Protein AF-A0A484A6K9-F1 (afdb_monomer_lite)

Secondary structure (DSSP, 8-state):
----SHHHHHHHHHTTSS-HHHHHHHHHHHHHTT-HHHHHHHHHHHHHHHHHHHHTT--

Foldseek 3Di:
DPDDALVVLLVCPVVVVDDLVVLVVQLVVCVVVVVVVSNVSSVVSSVVNVVVVVVVVVD

Sequence (59 aa):
MKYFTVEQVVEALKTGAARRHQIYDNFAQARYRGFTERAALFKTALDIFDQWKKENKES

pLDDT: mean 93.21, std 10.23, range [44.59, 98.31]

Structure (mmCIF, N/CA/C/O backbone):
data_AF-A0A484A6K9-F1
#
_entry.id   AF-A0A484A6K9-F1
#
loop_
_atom_site.group_PDB
_atom_site.id
_atom_site.type_symbol
_atom_site.label_atom_id
_atom_site.label_alt_id
_atom_site.label_comp_id
_atom_site.label_asym_id
_atom_site.label_entity_id
_atom_site.label_seq_id
_atom_site.pdbx_PDB_ins_code
_atom_site.Cartn_x
_atom_site.Cartn_y
_atom_site.Cartn_z
_atom_site.occupancy
_atom_site.B_iso_or_equiv
_atom_site.auth_seq_id
_atom_site.auth_comp_id
_atom_site.auth_asym_id
_atom_site.auth_atom_id
_atom_site.pdbx_PDB_model_num
ATOM 1 N N . MET A 1 1 ? 0.976 -12.536 -8.272 1.00 56.09 1 MET A N 1
ATOM 2 C CA . MET A 1 1 ? 0.677 -11.215 -7.668 1.00 56.09 1 MET A CA 1
ATOM 3 C C . MET A 1 1 ? -0.822 -10.979 -7.779 1.00 56.09 1 MET A C 1
ATOM 5 O O . MET A 1 1 ? -1.300 -10.936 -8.898 1.00 56.09 1 MET A O 1
ATOM 9 N N . LYS A 1 2 ? -1.562 -10.930 -6.658 1.00 77.62 2 LYS A N 1
ATOM 10 C CA . LYS A 1 2 ? -3.045 -10.943 -6.656 1.00 77.62 2 LYS A CA 1
ATOM 11 C C . LYS A 1 2 ? -3.718 -9.568 -6.779 1.00 77.62 2 LYS A C 1
ATOM 13 O O 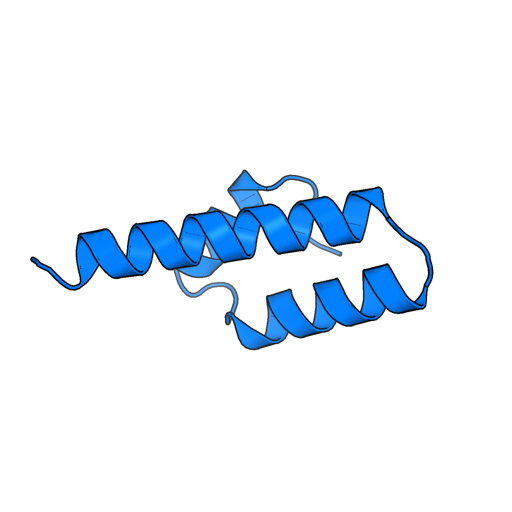. LYS A 1 2 ? -4.925 -9.512 -6.949 1.00 77.62 2 LYS A O 1
ATOM 18 N N . TYR A 1 3 ? -2.954 -8.484 -6.690 1.00 84.62 3 TYR A N 1
ATOM 19 C CA . TYR A 1 3 ? -3.491 -7.125 -6.758 1.00 84.62 3 TYR A CA 1
ATOM 20 C C . TYR A 1 3 ? -3.184 -6.516 -8.118 1.00 84.62 3 TYR A C 1
ATOM 22 O O . TYR A 1 3 ? -2.046 -6.595 -8.558 1.00 84.62 3 TYR A O 1
ATOM 30 N N . PHE A 1 4 ? -4.149 -5.923 -8.796 1.00 88.75 4 PHE A N 1
ATOM 31 C CA . PHE A 1 4 ? -3.962 -5.253 -10.085 1.00 88.75 4 PHE A CA 1
ATOM 32 C C . PHE A 1 4 ? -4.399 -3.793 -10.036 1.00 88.75 4 PHE A C 1
ATOM 34 O O . PHE A 1 4 ? -3.961 -3.014 -10.873 1.00 88.75 4 PHE A O 1
ATOM 41 N N . THR A 1 5 ? -5.175 -3.413 -9.018 1.00 96.62 5 THR A N 1
ATOM 42 C CA . THR A 1 5 ? -5.644 -2.042 -8.809 1.00 96.62 5 THR A CA 1
ATOM 43 C C . THR A 1 5 ? -5.403 -1.582 -7.371 1.00 96.62 5 THR A C 1
ATOM 45 O O . THR A 1 5 ? -5.111 -2.390 -6.482 1.00 96.62 5 THR A O 1
ATOM 48 N N . VAL A 1 6 ? -5.515 -0.273 -7.145 1.00 97.62 6 VAL A N 1
ATOM 49 C CA . VAL A 1 6 ? -5.400 0.348 -5.818 1.00 97.62 6 VAL A CA 1
ATOM 50 C C . VAL A 1 6 ? -6.523 -0.141 -4.899 1.00 97.62 6 VAL A C 1
ATOM 52 O O . VAL A 1 6 ? -6.265 -0.509 -3.754 1.00 97.62 6 VAL A O 1
ATOM 55 N N . GLU A 1 7 ? -7.749 -0.224 -5.413 1.00 97.12 7 GLU A N 1
ATOM 56 C CA . GLU A 1 7 ? -8.961 -0.585 -4.667 1.00 97.12 7 GLU A CA 1
ATOM 57 C C . GLU A 1 7 ? -8.853 -1.992 -4.084 1.00 97.12 7 GLU A C 1
ATOM 59 O O . GLU A 1 7 ? -9.184 -2.205 -2.922 1.00 97.12 7 GLU A O 1
ATOM 64 N N . GLN A 1 8 ? -8.312 -2.944 -4.849 1.00 97.00 8 GLN A N 1
ATOM 65 C CA . GLN A 1 8 ? -8.108 -4.311 -4.367 1.00 97.00 8 GLN A CA 1
ATOM 66 C C . GLN A 1 8 ? -7.129 -4.369 -3.190 1.00 97.00 8 GLN A C 1
ATOM 68 O O . GLN A 1 8 ? -7.316 -5.161 -2.268 1.00 97.00 8 GLN A O 1
ATOM 73 N N . VAL A 1 9 ? -6.079 -3.541 -3.212 1.00 97.50 9 VAL A N 1
ATOM 74 C CA . VAL A 1 9 ? -5.117 -3.463 -2.105 1.00 97.50 9 VAL A CA 1
ATOM 75 C C . VAL A 1 9 ? -5.765 -2.811 -0.885 1.00 97.50 9 VAL A C 1
ATOM 77 O O . VAL A 1 9 ? -5.607 -3.315 0.224 1.00 97.50 9 VAL A O 1
ATOM 80 N N . VAL A 1 10 ? -6.505 -1.718 -1.081 1.00 97.62 10 VAL A N 1
ATOM 81 C CA . VAL A 1 10 ? -7.212 -1.016 0.000 1.00 97.62 10 VAL A CA 1
ATOM 82 C C . VAL A 1 10 ? -8.237 -1.935 0.664 1.00 97.62 10 VAL A C 1
ATOM 84 O O . VAL A 1 10 ? -8.257 -2.032 1.888 1.00 97.62 10 VAL A O 1
ATOM 87 N N . GLU A 1 11 ? -9.039 -2.654 -0.118 1.00 96.81 11 GLU A N 1
ATOM 88 C CA . GLU A 1 11 ? -10.045 -3.578 0.406 1.00 96.81 11 GLU A CA 1
ATOM 89 C C . GLU A 1 11 ? -9.404 -4.749 1.157 1.00 96.81 11 GLU A C 1
ATOM 91 O O . GLU A 1 11 ? -9.837 -5.110 2.252 1.00 96.81 11 GLU A O 1
ATOM 96 N N . ALA A 1 12 ? -8.303 -5.297 0.635 1.00 96.50 12 ALA A N 1
ATOM 97 C CA . ALA A 1 12 ? -7.560 -6.342 1.331 1.00 96.50 12 ALA A CA 1
ATOM 98 C C . ALA A 1 12 ? -6.979 -5.858 2.672 1.00 96.50 12 ALA A C 1
ATOM 100 O O . ALA A 1 12 ? -6.911 -6.630 3.627 1.00 96.50 12 ALA A O 1
ATOM 101 N N . LEU A 1 13 ? -6.574 -4.587 2.762 1.00 96.00 13 LEU A N 1
ATOM 102 C CA . LEU A 1 13 ? -6.108 -3.980 4.010 1.00 96.00 13 LEU A CA 1
ATOM 103 C C . LEU A 1 13 ? -7.258 -3.740 4.999 1.00 96.00 13 LEU A C 1
ATOM 105 O O . LEU A 1 13 ? -7.099 -4.027 6.184 1.00 96.00 13 LEU A O 1
ATOM 109 N N . LYS A 1 14 ? -8.414 -3.255 4.528 1.00 95.31 14 LYS A N 1
ATOM 110 C CA . LYS A 1 14 ? -9.609 -3.013 5.359 1.00 95.31 14 LYS A CA 1
ATOM 111 C C . LYS A 1 14 ? -10.190 -4.303 5.937 1.00 95.31 14 LYS A C 1
ATOM 113 O O . LYS A 1 14 ? -10.523 -4.347 7.116 1.00 95.31 14 LYS A O 1
ATOM 118 N N . THR A 1 15 ? -10.259 -5.359 5.130 1.00 95.44 15 THR A N 1
ATOM 119 C CA . THR A 1 15 ? -10.792 -6.677 5.528 1.00 95.44 15 THR A CA 1
ATOM 120 C C . THR A 1 15 ? -9.794 -7.532 6.310 1.00 95.44 15 THR A C 1
ATOM 122 O O . THR A 1 15 ? -10.148 -8.595 6.813 1.00 95.44 15 THR A O 1
ATOM 125 N N . GLY A 1 16 ? -8.529 -7.107 6.402 1.00 94.00 16 GLY A N 1
ATOM 126 C CA . GLY A 1 16 ? -7.461 -7.885 7.030 1.00 94.00 16 GLY A CA 1
ATOM 127 C C . GLY A 1 16 ? -6.959 -9.069 6.191 1.00 94.00 16 GLY A C 1
ATOM 128 O O . GLY A 1 16 ? -6.117 -9.831 6.667 1.00 94.00 16 GLY A O 1
ATOM 129 N N . ALA A 1 17 ? -7.413 -9.210 4.939 1.00 95.31 17 ALA A N 1
ATOM 130 C CA . ALA A 1 17 ? -6.913 -10.209 3.992 1.00 95.31 17 ALA A CA 1
ATOM 131 C C . ALA A 1 17 ? -5.431 -9.992 3.619 1.00 95.31 17 ALA A C 1
ATOM 133 O O . ALA A 1 17 ? -4.741 -10.931 3.215 1.00 95.31 17 ALA A O 1
ATOM 134 N N . ALA A 1 18 ? -4.925 -8.767 3.780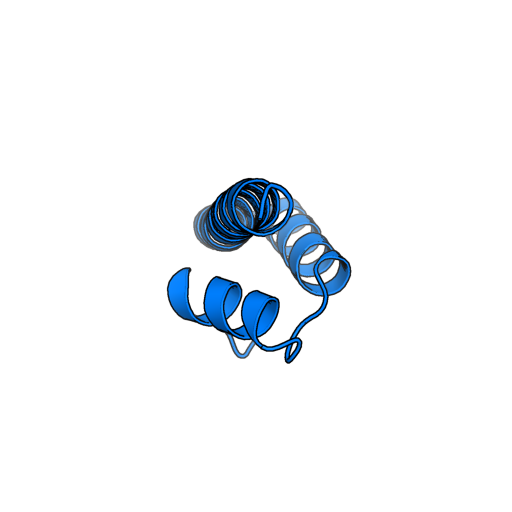 1.00 95.38 18 ALA A N 1
ATOM 135 C CA . ALA A 1 18 ? -3.509 -8.434 3.713 1.00 95.38 18 ALA A CA 1
ATOM 136 C C . ALA A 1 18 ? -3.087 -7.561 4.894 1.00 95.38 18 ALA A C 1
ATOM 138 O O . ALA A 1 18 ? -3.817 -6.680 5.344 1.00 95.38 18 ALA A O 1
ATOM 139 N N . ARG A 1 19 ? -1.854 -7.759 5.366 1.00 95.19 19 ARG A N 1
ATOM 140 C CA . ARG A 1 19 ? -1.245 -6.897 6.383 1.00 95.19 19 ARG A CA 1
ATOM 141 C C . ARG A 1 19 ? -0.489 -5.745 5.724 1.00 95.19 19 ARG A C 1
ATOM 143 O O . ARG A 1 19 ? 0.164 -5.925 4.698 1.00 95.19 19 ARG A O 1
ATOM 150 N N . ARG A 1 20 ? -0.481 -4.576 6.377 1.00 96.56 20 ARG A N 1
ATOM 151 C CA . ARG A 1 20 ? 0.228 -3.372 5.900 1.00 96.56 20 ARG A CA 1
ATOM 152 C C . ARG A 1 20 ? 1.695 -3.637 5.539 1.00 96.56 20 ARG A C 1
ATOM 154 O O . ARG A 1 20 ? 2.133 -3.198 4.481 1.00 96.56 20 ARG A O 1
ATOM 161 N N . HIS A 1 21 ? 2.431 -4.380 6.373 1.00 96.12 21 HIS A N 1
ATOM 162 C CA . HIS A 1 21 ? 3.842 -4.690 6.103 1.00 96.12 21 HIS A CA 1
ATOM 163 C C . HIS A 1 21 ? 4.021 -5.506 4.817 1.00 96.12 21 HIS A C 1
ATOM 165 O O . HIS A 1 21 ? 4.912 -5.206 4.041 1.00 96.12 21 HIS A O 1
ATOM 171 N N . GLN A 1 22 ? 3.115 -6.444 4.516 1.00 95.69 22 GLN A N 1
ATOM 172 C CA . GLN A 1 22 ? 3.182 -7.237 3.284 1.00 95.69 22 GLN A CA 1
ATOM 173 C C . GLN A 1 22 ? 3.003 -6.354 2.042 1.00 95.69 22 GLN A C 1
ATOM 175 O O . GLN A 1 22 ? 3.647 -6.568 1.017 1.00 95.69 22 GLN A O 1
ATOM 180 N N . ILE A 1 23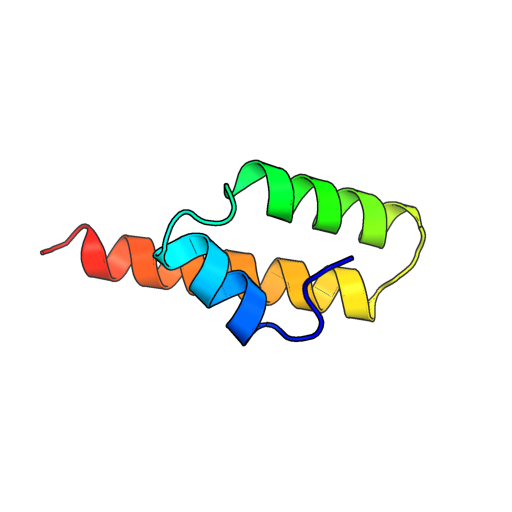 ? 2.125 -5.349 2.109 1.00 97.06 23 ILE A N 1
ATOM 181 C CA . ILE A 1 23 ? 1.949 -4.381 1.018 1.00 97.06 23 ILE A CA 1
ATOM 182 C C . ILE A 1 23 ? 3.171 -3.462 0.901 1.00 97.06 23 ILE A C 1
ATOM 184 O O . ILE A 1 23 ? 3.616 -3.185 -0.212 1.00 97.06 23 ILE A O 1
ATOM 188 N N . TYR A 1 24 ? 3.756 -3.049 2.026 1.00 97.00 24 TYR A N 1
ATOM 189 C CA . TYR A 1 24 ? 4.986 -2.258 2.037 1.00 97.00 24 TYR A CA 1
ATOM 190 C C . TYR A 1 24 ? 6.189 -3.022 1.461 1.00 97.00 24 TYR A C 1
ATOM 192 O O . TYR A 1 24 ? 6.938 -2.467 0.660 1.00 97.00 24 TYR A O 1
ATOM 200 N N . ASP A 1 25 ? 6.337 -4.309 1.775 1.00 96.94 25 ASP A N 1
ATOM 201 C CA . ASP A 1 25 ? 7.390 -5.154 1.206 1.00 96.94 25 ASP A CA 1
ATOM 202 C C . ASP A 1 25 ? 7.228 -5.277 -0.315 1.00 96.94 25 ASP A C 1
ATOM 204 O O . ASP A 1 25 ? 8.192 -5.133 -1.067 1.00 96.94 25 ASP A O 1
ATOM 208 N N . ASN A 1 26 ? 5.992 -5.456 -0.794 1.00 95.44 26 ASN A N 1
ATOM 209 C CA . ASN A 1 26 ? 5.695 -5.466 -2.228 1.00 95.44 26 ASN A CA 1
ATOM 210 C C . ASN A 1 26 ? 6.009 -4.119 -2.901 1.00 95.44 26 ASN A C 1
ATOM 212 O O . ASN A 1 26 ? 6.528 -4.101 -4.019 1.00 95.44 26 ASN A O 1
ATOM 216 N N . PHE A 1 27 ? 5.728 -3.000 -2.229 1.00 97.00 27 PHE A N 1
ATOM 217 C CA . PHE A 1 27 ? 6.124 -1.665 -2.677 1.00 97.00 27 PHE A CA 1
ATOM 218 C C . PHE A 1 27 ? 7.648 -1.538 -2.802 1.00 97.00 27 PHE A C 1
ATOM 220 O O . PHE A 1 27 ? 8.146 -1.140 -3.857 1.00 97.00 27 PHE A O 1
ATOM 227 N N . ALA A 1 28 ? 8.392 -1.913 -1.758 1.00 97.62 28 ALA A N 1
ATOM 228 C CA . ALA A 1 28 ? 9.849 -1.831 -1.736 1.00 97.62 28 ALA A CA 1
ATOM 229 C C . ALA A 1 28 ? 10.481 -2.698 -2.836 1.00 97.62 28 ALA A C 1
ATOM 231 O O . ALA A 1 28 ? 11.368 -2.237 -3.554 1.00 97.62 28 ALA A O 1
ATOM 232 N N . GLN A 1 29 ? 9.967 -3.915 -3.032 1.00 97.25 29 GLN A N 1
ATOM 233 C CA . GLN A 1 29 ? 10.406 -4.817 -4.096 1.00 97.25 29 GLN A CA 1
ATOM 234 C C . GLN A 1 29 ? 10.096 -4.267 -5.493 1.00 97.25 29 GLN A C 1
ATOM 236 O O . GLN A 1 29 ? 10.955 -4.314 -6.372 1.00 97.25 29 GLN A O 1
ATOM 241 N N . ALA A 1 30 ? 8.899 -3.710 -5.711 1.00 96.00 30 ALA A N 1
ATOM 242 C CA . ALA A 1 30 ? 8.543 -3.086 -6.985 1.00 96.00 30 ALA A CA 1
ATOM 243 C C . ALA A 1 30 ? 9.464 -1.900 -7.305 1.00 96.00 30 ALA A C 1
ATOM 245 O O . ALA A 1 30 ? 9.970 -1.800 -8.421 1.00 96.00 30 ALA A O 1
ATOM 246 N N . ARG A 1 31 ? 9.746 -1.054 -6.307 1.00 97.06 31 ARG A N 1
ATOM 247 C CA . ARG A 1 31 ? 10.671 0.076 -6.439 1.00 97.06 31 ARG A CA 1
ATOM 248 C C . ARG A 1 31 ? 12.095 -0.388 -6.748 1.00 97.06 31 ARG A C 1
ATOM 250 O O . ARG A 1 31 ? 12.705 0.144 -7.667 1.00 97.06 31 ARG A O 1
ATOM 257 N N . TYR A 1 32 ? 12.602 -1.384 -6.019 1.00 97.38 32 TYR A N 1
ATOM 258 C CA . TYR A 1 32 ? 13.942 -1.942 -6.229 1.00 97.38 32 TYR A CA 1
ATOM 259 C C . TYR A 1 32 ? 14.117 -2.521 -7.640 1.00 97.38 32 TYR A C 1
ATOM 261 O O . TYR A 1 32 ? 15.162 -2.353 -8.257 1.00 97.38 32 TYR A O 1
ATOM 269 N N . ARG A 1 33 ? 13.069 -3.153 -8.179 1.00 96.56 33 ARG A N 1
ATOM 270 C CA . ARG A 1 33 ? 13.066 -3.740 -9.528 1.00 96.56 33 ARG A CA 1
ATOM 271 C C . ARG A 1 33 ? 12.758 -2.742 -10.651 1.00 96.56 33 ARG A C 1
ATOM 273 O O . ARG A 1 33 ? 12.699 -3.150 -11.804 1.00 96.56 33 ARG A O 1
ATOM 280 N N . GLY A 1 34 ? 12.528 -1.465 -10.337 1.00 97.19 34 GLY A N 1
ATOM 281 C CA . GLY A 1 34 ? 12.206 -0.437 -11.333 1.00 97.19 34 GLY A CA 1
ATOM 282 C C . GLY A 1 34 ? 10.768 -0.477 -11.864 1.00 97.19 34 GLY A C 1
ATOM 283 O O . GLY A 1 34 ? 10.460 0.207 -12.835 1.00 97.19 34 GLY A O 1
ATOM 284 N N . PHE A 1 35 ? 9.859 -1.225 -11.232 1.00 96.31 35 PHE A N 1
ATOM 285 C CA . PHE A 1 35 ? 8.438 -1.238 -11.590 1.00 96.31 35 PHE A CA 1
ATOM 286 C C . PHE A 1 35 ? 7.729 -0.016 -10.992 1.00 96.31 35 PHE A C 1
ATOM 288 O O . PHE A 1 35 ? 7.035 -0.111 -9.977 1.00 96.31 35 PHE A O 1
ATOM 295 N N . THR A 1 36 ? 7.932 1.147 -11.608 1.00 95.69 36 THR A N 1
ATOM 296 C CA . THR A 1 36 ? 7.487 2.459 -11.109 1.00 95.69 36 THR A CA 1
ATOM 297 C C . THR A 1 36 ? 5.973 2.549 -10.930 1.00 95.69 36 THR A C 1
ATOM 299 O O . THR A 1 36 ? 5.516 2.897 -9.843 1.00 95.69 36 THR A O 1
ATOM 302 N N . GLU A 1 37 ? 5.189 2.155 -11.935 1.00 95.81 37 GLU A N 1
ATOM 303 C CA . GLU A 1 37 ? 3.717 2.139 -11.864 1.00 95.81 37 GLU A CA 1
ATOM 304 C C . GLU A 1 37 ? 3.217 1.218 -10.750 1.00 95.81 37 GLU A C 1
ATOM 306 O O . GLU A 1 37 ? 2.289 1.532 -10.004 1.00 95.81 37 GLU A O 1
ATOM 311 N N . ARG A 1 38 ? 3.889 0.077 -10.585 1.00 94.94 38 ARG A N 1
ATOM 312 C CA . ARG A 1 38 ? 3.529 -0.902 -9.567 1.00 94.94 38 ARG A CA 1
ATOM 313 C C . ARG A 1 38 ? 3.839 -0.407 -8.159 1.00 94.94 38 ARG A C 1
ATOM 315 O O . ARG A 1 38 ? 3.054 -0.635 -7.241 1.00 94.94 38 ARG A O 1
ATOM 322 N N . ALA A 1 39 ? 4.972 0.265 -7.989 1.00 97.25 39 ALA A N 1
ATOM 323 C CA . ALA A 1 39 ? 5.318 0.922 -6.741 1.00 97.25 39 ALA A CA 1
ATOM 324 C C . ALA A 1 39 ? 4.321 2.052 -6.426 1.00 97.25 39 ALA A C 1
ATOM 326 O O . ALA A 1 39 ? 3.845 2.136 -5.295 1.00 97.25 39 ALA A O 1
ATOM 327 N N . ALA A 1 40 ? 3.942 2.861 -7.420 1.00 97.69 40 ALA A N 1
ATOM 328 C CA . ALA A 1 40 ? 2.938 3.909 -7.256 1.00 97.69 40 ALA A CA 1
ATOM 329 C C . ALA A 1 40 ? 1.592 3.335 -6.787 1.00 97.69 40 ALA A C 1
ATOM 331 O O . ALA A 1 40 ? 1.055 3.808 -5.790 1.00 97.69 40 ALA A O 1
ATOM 332 N N . LEU A 1 41 ? 1.118 2.245 -7.402 1.00 97.94 41 LEU A N 1
ATOM 333 C CA . LEU A 1 41 ? -0.110 1.552 -6.996 1.00 97.94 41 LEU A CA 1
ATOM 334 C C . LEU A 1 41 ? -0.099 1.185 -5.507 1.00 97.94 41 LEU A C 1
ATOM 336 O O . LEU A 1 41 ? -1.036 1.504 -4.773 1.00 97.94 41 LEU A O 1
ATOM 340 N N . PHE A 1 42 ? 0.965 0.526 -5.039 1.00 97.75 42 PHE A N 1
ATOM 341 C CA . PHE A 1 42 ? 1.055 0.131 -3.633 1.00 97.75 42 PHE A CA 1
ATOM 342 C C . PHE A 1 42 ? 1.182 1.336 -2.699 1.00 97.75 42 PHE A C 1
ATOM 344 O O . PHE A 1 42 ? 0.589 1.330 -1.622 1.00 97.75 42 PHE A O 1
ATOM 351 N N . LYS A 1 43 ? 1.919 2.374 -3.106 1.00 98.12 43 LYS A N 1
ATOM 352 C CA . LYS A 1 43 ? 2.074 3.600 -2.322 1.00 98.12 43 LYS A CA 1
ATOM 353 C C . LYS A 1 43 ? 0.734 4.316 -2.142 1.00 98.12 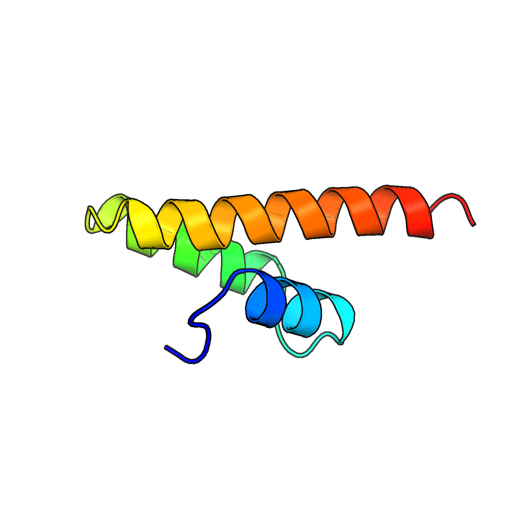43 LYS A C 1
ATOM 355 O O . LYS A 1 43 ? 0.355 4.587 -1.007 1.00 98.12 43 LYS A O 1
ATOM 360 N N . THR A 1 44 ? -0.014 4.519 -3.225 1.00 98.31 44 THR A N 1
ATOM 361 C CA . THR A 1 44 ? -1.347 5.132 -3.189 1.00 98.31 44 THR A CA 1
ATOM 362 C C . THR A 1 44 ? -2.302 4.340 -2.298 1.00 98.31 44 THR A C 1
ATOM 364 O O . THR A 1 44 ? -2.985 4.923 -1.461 1.00 98.31 44 THR A O 1
ATOM 367 N N . ALA A 1 45 ? -2.313 3.008 -2.401 1.00 98.06 45 ALA A N 1
ATOM 368 C CA . ALA A 1 45 ? -3.161 2.176 -1.551 1.00 98.06 45 ALA A CA 1
ATOM 369 C C . ALA A 1 45 ? -2.802 2.274 -0.057 1.00 98.06 45 ALA A C 1
ATOM 371 O O . ALA A 1 45 ? -3.692 2.328 0.793 1.00 98.06 45 ALA A O 1
ATOM 372 N N . LEU A 1 46 ? -1.506 2.317 0.271 1.00 98.12 46 LEU A N 1
ATOM 373 C CA . LEU A 1 46 ? -1.031 2.496 1.646 1.00 98.12 46 LEU A CA 1
ATOM 374 C C . LEU A 1 46 ? -1.437 3.856 2.223 1.00 98.12 46 LEU A C 1
ATOM 376 O O . LEU A 1 46 ? -1.771 3.906 3.407 1.00 98.12 46 LEU A O 1
ATOM 380 N N . ASP A 1 47 ? -1.397 4.916 1.413 1.00 98.12 47 ASP A N 1
ATOM 381 C CA . ASP A 1 47 ? -1.757 6.276 1.825 1.00 98.12 47 ASP A CA 1
ATOM 382 C C . ASP A 1 47 ? -3.280 6.405 2.035 1.00 98.12 47 ASP A C 1
ATOM 384 O O . ASP A 1 47 ? -3.716 6.929 3.060 1.00 98.12 47 ASP A O 1
ATOM 388 N N . ILE A 1 48 ? -4.098 5.827 1.141 1.00 98.00 48 ILE A N 1
ATOM 389 C CA . ILE A 1 48 ? -5.564 5.749 1.308 1.00 98.00 48 ILE A CA 1
ATOM 390 C C . ILE A 1 48 ? -5.927 4.981 2.582 1.00 98.00 48 ILE A C 1
ATOM 392 O O . ILE A 1 48 ? -6.781 5.413 3.356 1.00 98.00 48 ILE A O 1
ATOM 396 N N . PHE A 1 49 ? -5.283 3.836 2.819 1.00 96.75 49 PHE A N 1
ATOM 397 C CA . PHE A 1 49 ? -5.556 3.037 4.009 1.00 96.75 49 PHE A CA 1
ATOM 398 C C . PHE A 1 49 ? -5.152 3.756 5.302 1.00 96.75 49 PHE A C 1
ATOM 400 O O . PHE A 1 49 ? -5.861 3.654 6.302 1.00 96.75 49 PHE A O 1
ATOM 407 N N . ASP A 1 50 ? -4.042 4.499 5.295 1.00 96.06 50 ASP A N 1
ATOM 408 C CA . ASP A 1 50 ? -3.636 5.307 6.448 1.00 96.06 50 ASP A CA 1
ATOM 409 C C . ASP A 1 50 ? -4.643 6.418 6.743 1.00 96.06 50 ASP A C 1
ATOM 411 O O . ASP A 1 50 ? -4.962 6.644 7.910 1.00 96.06 50 ASP A O 1
ATOM 415 N N . GLN A 1 51 ? -5.171 7.076 5.707 1.00 96.38 51 GLN A N 1
ATOM 416 C CA . GLN A 1 51 ? -6.213 8.087 5.864 1.00 96.38 51 GLN A CA 1
ATOM 417 C C . GLN A 1 51 ? -7.498 7.477 6.438 1.00 96.38 51 GLN A C 1
ATOM 419 O O . GLN A 1 51 ? -7.989 7.941 7.465 1.00 96.38 51 GLN A O 1
ATOM 424 N N . TRP A 1 52 ? -7.963 6.361 5.870 1.00 95.62 52 TRP A N 1
ATOM 425 C CA . TRP A 1 52 ? -9.113 5.619 6.395 1.00 95.62 52 TRP A CA 1
ATOM 426 C C . TRP A 1 52 ? -8.913 5.221 7.866 1.00 95.62 52 TRP A C 1
ATOM 428 O O . TRP A 1 52 ? -9.812 5.376 8.688 1.00 95.62 52 TRP A O 1
ATOM 438 N N . LYS A 1 53 ? -7.714 4.760 8.241 1.00 93.56 53 LYS A N 1
ATOM 439 C CA . LYS A 1 53 ? -7.391 4.420 9.632 1.00 93.56 53 LYS A CA 1
ATOM 440 C C . LYS A 1 53 ? -7.424 5.609 10.586 1.00 93.56 53 LYS A C 1
ATOM 442 O O . LYS A 1 53 ? -7.677 5.380 11.764 1.00 93.56 53 LYS A O 1
ATOM 447 N N . LYS A 1 54 ? -7.089 6.818 10.128 1.00 94.44 54 LYS A N 1
ATOM 448 C CA . LYS A 1 54 ? -7.191 8.036 10.946 1.00 94.44 54 LYS A CA 1
ATOM 449 C C . LYS A 1 54 ? -8.659 8.368 11.192 1.00 94.44 54 LYS A C 1
ATOM 451 O O . LYS A 1 54 ? -9.062 8.452 12.342 1.00 94.44 54 LYS A O 1
ATOM 456 N N . GLU A 1 55 ? -9.456 8.397 10.128 1.00 93.50 55 GLU A N 1
ATOM 457 C CA . GLU A 1 55 ? -10.898 8.675 10.186 1.00 93.50 55 GLU A CA 1
ATOM 458 C C . GLU A 1 55 ? -11.659 7.672 11.067 1.00 93.50 55 GLU A C 1
ATOM 460 O O . GLU A 1 55 ? -12.543 8.055 11.820 1.00 93.50 55 GLU A O 1
ATOM 465 N N . ASN A 1 56 ? -11.282 6.389 11.027 1.00 89.12 56 ASN A N 1
ATOM 466 C CA . ASN A 1 56 ? -11.952 5.324 11.787 1.00 89.12 56 ASN A CA 1
ATOM 467 C C . ASN A 1 56 ? -11.357 5.094 13.188 1.00 89.12 56 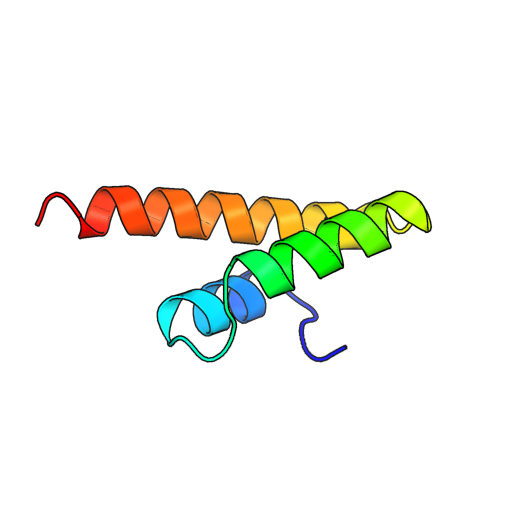ASN A C 1
ATOM 469 O O . ASN A 1 56 ? -11.844 4.238 13.918 1.00 89.12 56 ASN A O 1
ATOM 473 N N . LYS A 1 57 ? -10.278 5.797 13.563 1.00 76.75 57 LYS A N 1
ATOM 474 C CA . LYS A 1 57 ? -9.743 5.799 14.939 1.00 76.75 57 LYS A CA 1
ATOM 475 C C . LYS A 1 57 ? -10.292 6.941 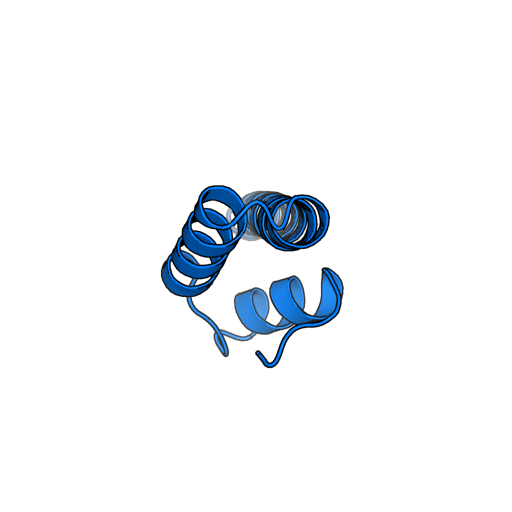15.788 1.00 76.75 57 LYS A C 1
ATOM 477 O O . LYS A 1 57 ? -10.135 6.896 17.003 1.00 76.75 57 LYS A O 1
ATOM 482 N N . GLU A 1 58 ? -10.858 7.960 15.151 1.00 58.94 58 GLU A N 1
ATOM 483 C CA . GLU A 1 58 ? -11.481 9.112 15.808 1.00 58.94 58 GLU A CA 1
ATOM 484 C C . GLU A 1 58 ? -12.998 8.917 16.024 1.00 58.94 58 GLU A C 1
ATOM 486 O O . GLU A 1 58 ? -13.690 9.863 16.389 1.00 58.94 58 GLU A O 1
ATOM 491 N N . SER A 1 59 ? -13.513 7.694 15.827 1.00 44.59 59 SER A N 1
ATOM 492 C CA . SER A 1 59 ? -14.870 7.246 16.200 1.00 44.59 59 SER A CA 1
ATOM 493 C C . SER A 1 59 ? -14.809 6.223 17.328 1.00 44.59 59 SER A C 1
ATOM 495 O O . SER A 1 59 ? -15.725 6.241 18.176 1.00 44.59 59 SER A O 1
#

Organism: Klebsiella pneumoniae (NCBI:txid573)

Radius of gyration: 11.44 Å; chains: 1; bounding box: 29×20×28 Å